Protein AF-A0A7V9V5A0-F1 (afdb_monomer)

Foldseek 3Di:
DVVVVVCPVVDDDADDDDDDPPDDDDPVVVVVVVVVVLVVVLVVLLVVLVVDPQDDLVSQLVSLLVVLLVVLCVPQVCCVPPRVDDPVVSVVSSVVSSVSSNVSSNVSSVVVVVVPVPD

Secondary structure (DSSP, 8-state):
-HHHHHHHHHS---------TT----HHHHHHHHHHHHHHHHHHHHHHHHTS---SHHHHHHHHHHHHHHHHHHHHHHHHHTS---HHHHHHHHHHHHHHHHHHHHHHHHHTTTT-TT-

Sequence (119 aa):
MERMMEELKTKPSGMLIYKPAGTTFNFGKCLAVEFLTDFAIALIAVLQLAQTRIATFAGRVGFVVLIGVLAAIAANVPHWNWYSFSGTYAVANIFMEIAAFFFAGLAIAAVYKLAATDR

pLDDT: mean 90.31, std 11.6, range [42.06, 98.44]

Radius of gyration: 20.03 Å; Cα contacts (8 Å, |Δi|>4): 68; chains: 1; bounding box: 58×22×55 Å

Structure (mmCIF, N/CA/C/O backbone):
data_AF-A0A7V9V5A0-F1
#
_entry.id   AF-A0A7V9V5A0-F1
#
loop_
_atom_site.group_PDB
_atom_site.id
_atom_site.type_symbol
_atom_site.label_atom_id
_atom_site.label_alt_id
_atom_site.label_comp_id
_atom_site.label_asym_id
_atom_site.label_entity_id
_atom_site.label_seq_id
_atom_site.pdbx_PDB_ins_code
_atom_site.Cartn_x
_atom_site.Cartn_y
_atom_site.Cartn_z
_atom_site.occupancy
_atom_site.B_iso_or_equiv
_atom_site.auth_seq_id
_atom_site.auth_comp_id
_atom_site.auth_asym_id
_atom_site.auth_atom_id
_atom_site.pdbx_PDB_model_num
ATOM 1 N N . MET A 1 1 ? 34.429 -2.872 -11.068 1.00 72.50 1 MET A N 1
ATOM 2 C CA . MET A 1 1 ? 33.395 -1.940 -10.567 1.00 72.50 1 MET A CA 1
ATOM 3 C C . MET A 1 1 ? 33.577 -0.540 -11.145 1.00 72.50 1 MET A C 1
ATOM 5 O O . MET A 1 1 ? 32.627 -0.046 -11.724 1.00 72.50 1 MET A O 1
ATOM 9 N N . GLU A 1 2 ? 34.768 0.067 -11.097 1.00 82.94 2 GLU A N 1
ATOM 10 C CA . GLU A 1 2 ? 35.004 1.433 -11.621 1.00 82.94 2 GLU A CA 1
ATOM 11 C C . GLU A 1 2 ? 34.633 1.615 -13.102 1.00 82.94 2 GLU A C 1
ATOM 13 O O . GLU A 1 2 ? 33.802 2.461 -13.414 1.00 82.94 2 GLU A O 1
ATOM 18 N N . ARG A 1 3 ? 35.124 0.746 -13.998 1.00 84.12 3 ARG A N 1
ATOM 19 C CA . ARG A 1 3 ? 34.783 0.780 -15.436 1.00 84.12 3 ARG A CA 1
ATOM 20 C C . ARG A 1 3 ? 33.275 0.676 -15.710 1.00 84.12 3 ARG A C 1
ATOM 22 O O . ARG A 1 3 ? 32.751 1.384 -16.555 1.00 84.12 3 ARG A O 1
ATOM 29 N N . MET A 1 4 ? 32.567 -0.178 -14.965 1.00 81.44 4 MET A N 1
ATOM 30 C CA . MET A 1 4 ? 31.105 -0.315 -15.058 1.00 81.44 4 MET A CA 1
ATOM 31 C C . MET A 1 4 ? 30.398 0.984 -14.643 1.00 81.44 4 MET A C 1
ATOM 33 O O . MET A 1 4 ? 29.446 1.402 -15.293 1.00 81.44 4 MET A O 1
ATOM 37 N N . MET A 1 5 ? 30.879 1.654 -13.592 1.00 83.31 5 MET A N 1
ATOM 38 C CA . MET A 1 5 ? 30.317 2.928 -13.131 1.00 83.31 5 MET A CA 1
ATOM 39 C C . MET A 1 5 ? 30.623 4.090 -14.089 1.00 83.31 5 MET A C 1
ATOM 41 O O . MET A 1 5 ? 29.810 5.002 -14.211 1.00 83.31 5 MET A O 1
ATOM 45 N N . GLU A 1 6 ? 31.761 4.073 -14.788 1.00 85.69 6 GLU A N 1
ATOM 46 C CA . GLU A 1 6 ? 32.060 5.031 -15.865 1.00 85.69 6 GLU A CA 1
ATOM 47 C C . GLU A 1 6 ? 31.158 4.833 -17.088 1.00 85.69 6 GLU A C 1
ATOM 49 O O . GLU A 1 6 ? 30.670 5.805 -17.673 1.00 85.69 6 GLU A O 1
ATOM 54 N N . GLU A 1 7 ? 30.872 3.583 -17.450 1.00 83.62 7 GLU A N 1
ATOM 55 C CA . GLU A 1 7 ? 29.948 3.280 -18.542 1.00 83.62 7 GLU A CA 1
ATOM 56 C C . GLU A 1 7 ? 28.511 3.705 -18.220 1.00 83.62 7 GLU A C 1
ATOM 58 O O . GLU A 1 7 ? 27.859 4.299 -19.074 1.00 83.62 7 GLU A O 1
ATOM 63 N N . LEU A 1 8 ? 28.034 3.504 -16.986 1.00 83.19 8 LEU A N 1
ATOM 64 C CA . LEU A 1 8 ? 26.696 3.944 -16.558 1.00 83.19 8 LEU A CA 1
ATOM 65 C C . LEU A 1 8 ? 26.507 5.471 -16.587 1.00 83.19 8 LEU A C 1
ATOM 67 O O . LEU A 1 8 ? 25.380 5.944 -16.701 1.00 83.19 8 LEU A O 1
ATOM 71 N N . LYS A 1 9 ? 27.589 6.253 -16.497 1.00 83.75 9 LYS A N 1
ATOM 72 C CA . LYS A 1 9 ? 27.535 7.725 -16.600 1.00 83.75 9 LYS A CA 1
ATOM 73 C C . LYS A 1 9 ? 27.393 8.222 -18.035 1.00 83.75 9 LYS A C 1
ATOM 75 O O . LYS A 1 9 ? 26.945 9.344 -18.249 1.00 83.75 9 LYS A O 1
ATOM 80 N N . THR A 1 10 ? 27.841 7.427 -19.002 1.00 88.06 10 THR A N 1
ATOM 81 C CA . THR A 1 10 ? 27.995 7.850 -20.402 1.00 88.06 10 THR A CA 1
ATOM 82 C C . THR A 1 10 ? 27.049 7.121 -21.348 1.00 88.06 10 THR A C 1
ATOM 84 O O . THR A 1 10 ? 26.793 7.609 -22.448 1.00 88.06 10 THR A O 1
ATOM 87 N N . LYS A 1 11 ? 26.499 5.977 -20.928 1.00 84.50 11 LYS A N 1
ATOM 88 C CA . LYS A 1 11 ? 25.580 5.152 -21.712 1.00 84.50 11 LYS A CA 1
ATOM 89 C C . LYS A 1 11 ? 24.201 5.103 -21.042 1.00 84.50 11 LYS A C 1
ATOM 91 O O . LYS A 1 11 ? 24.125 4.917 -19.827 1.00 84.50 11 LYS A O 1
ATOM 96 N N . PRO A 1 12 ? 23.101 5.229 -21.807 1.00 81.88 12 PRO A N 1
ATOM 97 C CA . PRO A 1 12 ? 21.763 5.061 -21.256 1.00 81.88 12 PRO A CA 1
ATOM 98 C C . PRO A 1 12 ? 21.574 3.624 -20.756 1.00 81.88 12 PRO A C 1
ATOM 100 O O . PRO A 1 12 ? 21.995 2.665 -21.401 1.00 81.88 12 PRO A O 1
ATOM 103 N N . SER A 1 13 ? 20.918 3.479 -19.609 1.00 77.62 13 SER A N 1
ATOM 104 C CA . SER A 1 13 ? 20.552 2.191 -19.019 1.00 77.62 13 SER A CA 1
ATOM 105 C C . SER A 1 13 ? 19.135 2.271 -18.447 1.00 77.62 13 SER A C 1
ATOM 107 O O . SER A 1 13 ? 18.677 3.345 -18.059 1.00 77.62 13 SER A O 1
ATOM 109 N N . GLY A 1 14 ? 18.412 1.150 -18.455 1.00 78.44 14 GLY A N 1
ATOM 110 C CA . GLY A 1 14 ? 17.038 1.077 -17.963 1.00 78.44 14 GLY A CA 1
ATOM 111 C C . GLY A 1 14 ? 16.416 -0.303 -18.167 1.00 78.44 14 GLY A C 1
ATOM 112 O O . GLY A 1 14 ? 16.980 -1.160 -18.849 1.00 78.44 14 GLY A O 1
ATOM 113 N N . MET A 1 15 ? 15.245 -0.519 -17.569 1.00 81.62 15 MET A N 1
ATOM 114 C CA . MET A 1 15 ? 14.476 -1.754 -17.715 1.00 81.62 15 MET A CA 1
ATOM 115 C C . MET A 1 15 ? 13.567 -1.676 -18.949 1.00 81.62 15 MET A C 1
ATOM 117 O O . MET A 1 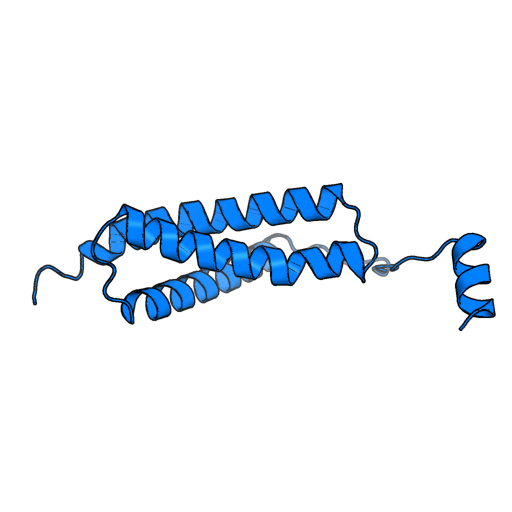15 ? 12.752 -0.762 -19.067 1.00 81.62 15 MET A O 1
ATOM 121 N N . LEU A 1 16 ? 13.677 -2.649 -19.858 1.00 85.88 16 LEU A N 1
ATOM 122 C CA . LEU A 1 16 ? 12.789 -2.767 -21.016 1.00 85.88 16 LEU A CA 1
ATOM 123 C C . LEU A 1 16 ? 11.665 -3.763 -20.719 1.00 85.88 16 LEU A C 1
ATOM 125 O O . LEU A 1 16 ? 11.904 -4.965 -20.617 1.00 85.88 16 LEU A O 1
ATOM 129 N N . ILE A 1 17 ? 10.427 -3.273 -20.650 1.00 85.94 17 ILE A N 1
ATOM 130 C CA . ILE A 1 17 ? 9.236 -4.129 -20.632 1.00 85.94 17 ILE A CA 1
ATOM 131 C C . ILE A 1 17 ? 8.784 -4.335 -22.077 1.00 85.94 17 ILE A C 1
ATOM 133 O O . ILE A 1 17 ? 8.117 -3.484 -22.665 1.00 85.94 17 ILE A O 1
ATOM 137 N N . TYR A 1 18 ? 9.158 -5.471 -22.661 1.00 90.62 18 TYR A N 1
ATOM 138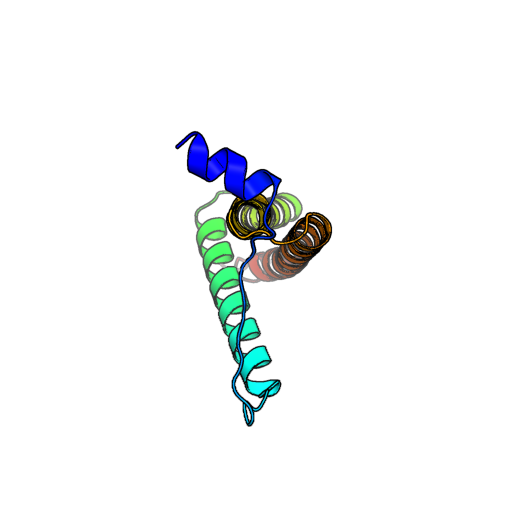 C CA . TYR A 1 18 ? 8.748 -5.844 -24.012 1.00 90.62 18 TYR A CA 1
ATOM 139 C C . TYR A 1 18 ? 7.458 -6.668 -23.987 1.00 90.62 18 TYR A C 1
ATOM 141 O O . TYR A 1 18 ? 7.365 -7.682 -23.295 1.00 90.62 18 TYR A O 1
ATOM 149 N N . LYS A 1 19 ? 6.470 -6.252 -24.783 1.00 89.44 19 LYS A N 1
ATOM 150 C CA . LYS A 1 19 ? 5.267 -7.035 -25.078 1.00 89.44 19 LYS A CA 1
ATOM 151 C C . LYS A 1 19 ? 5.243 -7.323 -26.581 1.00 89.44 19 LYS A C 1
ATOM 153 O O . LYS A 1 19 ? 5.243 -6.367 -27.356 1.00 89.44 19 LYS A O 1
ATOM 158 N N . PRO A 1 20 ? 5.241 -8.593 -27.014 1.00 92.38 20 PRO A N 1
ATOM 159 C CA . PRO A 1 20 ? 5.245 -8.924 -28.434 1.00 92.38 20 PRO A CA 1
ATOM 160 C C . PRO A 1 20 ? 3.956 -8.469 -29.134 1.00 92.38 20 PRO A C 1
ATOM 162 O O . PRO A 1 20 ? 2.896 -8.341 -28.512 1.00 92.38 20 PRO A O 1
ATOM 165 N N . ALA A 1 21 ? 4.040 -8.251 -30.448 1.00 90.75 21 ALA A N 1
ATOM 166 C CA . ALA A 1 21 ? 2.882 -7.926 -31.278 1.00 90.75 21 ALA A CA 1
ATOM 167 C C . ALA A 1 21 ? 1.786 -9.001 -31.147 1.00 90.75 21 ALA A C 1
ATOM 169 O O . ALA A 1 21 ? 2.076 -10.194 -31.099 1.00 90.75 21 ALA A O 1
ATOM 170 N N . GLY A 1 22 ? 0.525 -8.571 -31.058 1.00 90.31 22 GLY A N 1
ATOM 171 C CA . GLY A 1 22 ? -0.610 -9.464 -30.798 1.00 90.31 22 GLY A CA 1
ATOM 172 C C . GLY A 1 22 ? -0.900 -9.717 -29.314 1.00 90.31 22 GLY A C 1
ATOM 173 O O . GLY A 1 22 ? -1.878 -10.394 -29.004 1.00 90.31 22 GLY A O 1
ATOM 174 N N . THR A 1 23 ? -0.119 -9.147 -28.385 1.00 89.94 23 THR A N 1
ATOM 175 C CA . THR A 1 23 ? -0.464 -9.173 -26.954 1.00 89.94 23 THR A CA 1
ATOM 176 C C . THR A 1 23 ? -1.775 -8.422 -26.722 1.00 89.94 23 THR A C 1
ATOM 178 O O . THR A 1 23 ? -1.841 -7.206 -26.902 1.00 89.94 23 THR A O 1
ATOM 181 N N . THR A 1 24 ? -2.817 -9.130 -26.292 1.00 89.62 24 THR A N 1
ATOM 182 C CA . THR A 1 24 ? -4.110 -8.531 -25.950 1.00 89.62 24 THR A CA 1
ATOM 183 C C . THR A 1 24 ? -4.154 -8.138 -24.474 1.00 89.62 24 THR A C 1
ATOM 185 O O . THR A 1 24 ? -3.711 -8.874 -23.591 1.00 89.62 24 THR A O 1
ATOM 188 N N . PHE A 1 25 ? -4.688 -6.950 -24.188 1.00 91.56 25 PHE A N 1
ATOM 189 C CA . PHE A 1 25 ? -4.935 -6.497 -22.822 1.00 91.56 25 PHE A CA 1
ATOM 190 C C . PHE A 1 25 ? -6.348 -6.896 -22.395 1.00 91.56 25 PHE A C 1
ATOM 192 O O . PHE A 1 25 ? -7.333 -6.402 -22.939 1.00 91.56 25 PHE A O 1
ATOM 199 N N . ASN A 1 26 ? -6.448 -7.792 -21.412 1.00 94.56 26 ASN A N 1
ATOM 200 C CA . ASN A 1 26 ? -7.725 -8.183 -20.825 1.00 94.56 26 ASN A CA 1
ATOM 201 C C . ASN A 1 26 ? -7.964 -7.393 -19.534 1.00 94.56 26 ASN A C 1
ATOM 203 O O . ASN A 1 26 ? -7.563 -7.815 -18.449 1.00 94.56 26 ASN A O 1
ATOM 207 N N . PHE A 1 27 ? -8.631 -6.247 -19.675 1.00 94.19 27 PHE A N 1
ATOM 208 C CA . PHE A 1 27 ? -8.931 -5.350 -18.561 1.00 94.19 27 PHE A CA 1
ATOM 209 C C . PHE A 1 27 ? -9.721 -6.039 -17.442 1.00 94.19 27 PHE A C 1
ATOM 211 O O . PHE A 1 27 ? -9.359 -5.915 -16.277 1.00 94.19 27 PHE A O 1
ATOM 218 N N . GLY A 1 28 ? -10.751 -6.822 -17.789 1.00 97.50 28 GLY A N 1
ATOM 219 C CA . GLY A 1 28 ? -11.585 -7.517 -16.804 1.00 97.50 28 GLY A CA 1
ATOM 220 C C . GLY A 1 28 ? -10.791 -8.519 -15.966 1.00 97.50 28 GLY A C 1
ATOM 221 O O . GLY A 1 28 ? -10.959 -8.579 -14.750 1.00 97.50 28 GLY A O 1
ATOM 222 N N . LYS A 1 29 ? -9.864 -9.254 -16.593 1.00 96.38 29 LYS A N 1
ATOM 223 C CA . LYS A 1 29 ? -8.958 -10.162 -15.880 1.00 96.38 29 LYS A CA 1
ATOM 224 C C . LYS A 1 29 ? -8.022 -9.399 -14.943 1.00 96.38 29 LYS A C 1
ATOM 226 O O . LYS A 1 29 ? -7.874 -9.809 -13.798 1.00 96.38 29 LYS A O 1
ATOM 231 N N . CYS A 1 30 ? -7.395 -8.318 -15.412 1.00 96.25 30 CYS A N 1
ATOM 232 C CA . CYS A 1 30 ? -6.509 -7.503 -14.576 1.00 96.25 30 CYS A CA 1
ATOM 233 C C . CYS A 1 30 ? -7.255 -6.924 -13.369 1.00 96.25 30 CYS A C 1
ATOM 235 O O . CYS A 1 30 ?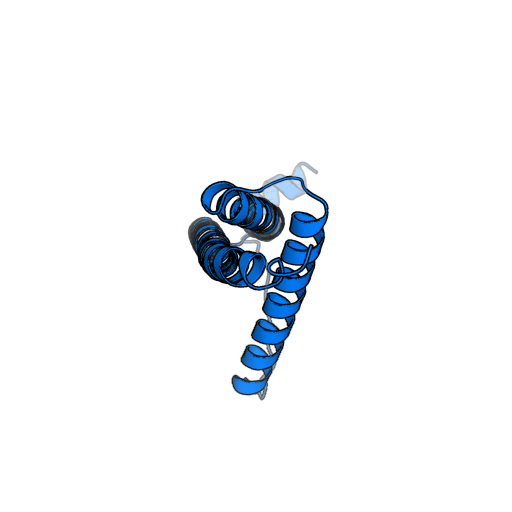 -6.771 -7.045 -12.252 1.00 96.25 30 CYS A O 1
ATOM 237 N N . LEU A 1 31 ? -8.460 -6.389 -13.580 1.00 96.94 31 LEU A N 1
ATOM 238 C CA . LEU A 1 31 ? -9.276 -5.826 -12.508 1.00 96.94 31 LEU A CA 1
ATOM 239 C C . LEU A 1 31 ? -9.694 -6.882 -11.475 1.00 96.94 31 LEU A C 1
ATOM 241 O O . LEU A 1 31 ? -9.648 -6.621 -10.278 1.00 96.94 31 LEU A O 1
ATOM 245 N N . ALA A 1 32 ? -10.073 -8.083 -11.923 1.00 97.88 32 ALA A N 1
ATOM 246 C CA . ALA A 1 32 ? -10.422 -9.176 -11.019 1.00 97.88 32 ALA A CA 1
ATOM 247 C C . ALA A 1 32 ? -9.220 -9.643 -10.182 1.00 97.88 32 ALA A C 1
ATOM 249 O O . ALA A 1 32 ? -9.373 -9.909 -8.993 1.00 97.88 32 ALA A O 1
ATOM 250 N N . VAL A 1 33 ? -8.031 -9.732 -10.788 1.00 97.88 33 VAL A N 1
ATOM 251 C CA . VAL A 1 33 ? -6.798 -10.090 -10.070 1.00 97.88 33 VAL A CA 1
ATOM 252 C C . VAL A 1 33 ? -6.453 -9.032 -9.026 1.00 97.88 33 VAL A C 1
ATOM 254 O O . VAL A 1 33 ? -6.166 -9.401 -7.888 1.00 97.88 33 VAL A O 1
ATOM 257 N N . GLU A 1 34 ? -6.532 -7.751 -9.387 1.00 94.56 34 GLU A N 1
ATOM 258 C CA . GLU A 1 34 ? -6.257 -6.647 -8.463 1.00 94.56 34 GLU A CA 1
ATOM 259 C C . GLU A 1 34 ? -7.218 -6.686 -7.274 1.00 94.56 34 GLU A C 1
ATOM 261 O O . GLU A 1 34 ? -6.793 -6.786 -6.127 1.00 94.56 34 GLU A O 1
ATOM 266 N N . PHE A 1 35 ? -8.524 -6.765 -7.550 1.00 95.50 35 PHE A N 1
ATOM 267 C CA . PHE A 1 35 ? -9.546 -6.828 -6.510 1.00 95.50 35 PHE A CA 1
ATOM 268 C C . PHE A 1 35 ? -9.342 -8.005 -5.551 1.00 95.50 35 PHE A C 1
ATOM 270 O O . PHE A 1 35 ? -9.419 -7.831 -4.337 1.00 95.50 35 PHE A O 1
ATOM 277 N N . LEU A 1 36 ? -9.090 -9.211 -6.071 1.00 98.12 36 LEU A N 1
ATOM 278 C CA . LEU A 1 36 ? -8.894 -10.394 -5.228 1.00 98.12 36 LEU A CA 1
ATOM 279 C C . LEU A 1 36 ? -7.622 -10.289 -4.381 1.00 98.12 36 LEU A C 1
ATOM 281 O O . LEU A 1 36 ? -7.614 -10.750 -3.238 1.00 98.12 36 LEU A O 1
ATOM 285 N N . THR A 1 37 ? -6.570 -9.681 -4.928 1.00 96.19 37 THR A N 1
ATOM 286 C CA . THR A 1 37 ? -5.303 -9.474 -4.220 1.00 96.19 37 THR A CA 1
ATOM 287 C C . THR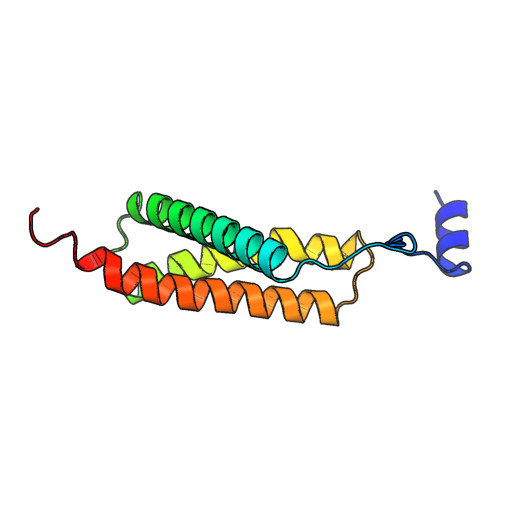 A 1 37 ? -5.481 -8.452 -3.100 1.00 96.19 37 THR A C 1
ATOM 289 O O . THR A 1 37 ? -5.179 -8.761 -1.947 1.00 96.19 37 THR A O 1
ATOM 292 N N . ASP A 1 38 ? -6.074 -7.297 -3.398 1.00 94.25 38 ASP A N 1
ATOM 293 C CA . ASP A 1 38 ? -6.361 -6.249 -2.413 1.00 94.25 38 ASP A CA 1
ATOM 294 C C . ASP A 1 38 ? -7.310 -6.739 -1.322 1.00 94.25 38 ASP A C 1
ATOM 296 O O . ASP A 1 38 ? -7.111 -6.474 -0.134 1.00 94.25 38 ASP A O 1
ATOM 300 N N . PHE A 1 39 ? -8.324 -7.517 -1.704 1.00 95.19 39 PHE A N 1
ATOM 301 C CA . PHE A 1 39 ? -9.248 -8.119 -0.755 1.00 95.19 39 PHE A CA 1
ATOM 302 C C . PHE A 1 39 ? -8.537 -9.106 0.179 1.00 95.19 39 PHE A C 1
ATOM 304 O O . PHE A 1 39 ? -8.746 -9.064 1.393 1.00 95.19 39 PHE A O 1
ATOM 311 N N . ALA A 1 40 ? -7.655 -9.960 -0.350 1.00 97.31 40 ALA A N 1
ATOM 312 C CA . ALA A 1 40 ? -6.861 -10.878 0.464 1.00 97.31 40 ALA A CA 1
ATOM 313 C C . ALA A 1 40 ? -5.925 -10.128 1.429 1.00 97.31 40 ALA A C 1
ATOM 315 O O . ALA A 1 40 ? -5.831 -10.492 2.604 1.00 97.31 40 ALA A O 1
ATOM 316 N N . ILE A 1 41 ? -5.283 -9.052 0.969 1.00 95.50 41 ILE A N 1
ATOM 317 C CA . ILE A 1 41 ? -4.434 -8.193 1.805 1.00 95.50 41 ILE A CA 1
ATOM 318 C C . ILE A 1 41 ? -5.258 -7.532 2.918 1.00 95.50 41 ILE A C 1
ATOM 320 O O . ILE A 1 41 ? -4.849 -7.548 4.082 1.00 95.50 41 ILE A O 1
ATOM 324 N N . ALA A 1 42 ? -6.446 -7.013 2.600 1.00 94.69 42 ALA A N 1
ATOM 325 C CA . ALA A 1 42 ? -7.346 -6.427 3.589 1.00 94.69 42 ALA A CA 1
ATOM 326 C C . ALA A 1 42 ? -7.786 -7.457 4.645 1.00 94.69 42 ALA A C 1
ATOM 328 O O . ALA A 1 42 ? -7.799 -7.140 5.835 1.00 94.69 42 ALA A O 1
ATOM 329 N N . LEU A 1 43 ? -8.078 -8.703 4.250 1.00 95.50 43 LEU A N 1
ATOM 330 C CA . LEU A 1 43 ? -8.378 -9.785 5.196 1.00 95.50 43 LEU A CA 1
ATOM 331 C C . LEU A 1 43 ? -7.201 -10.060 6.139 1.00 95.50 43 LEU A C 1
ATOM 333 O O . LEU A 1 43 ? -7.404 -10.188 7.347 1.00 95.50 43 LEU A O 1
ATOM 337 N N . ILE A 1 44 ? -5.971 -10.098 5.621 1.00 96.94 44 ILE A N 1
ATOM 338 C CA . ILE A 1 44 ? -4.770 -10.259 6.452 1.00 96.94 44 ILE A CA 1
ATOM 33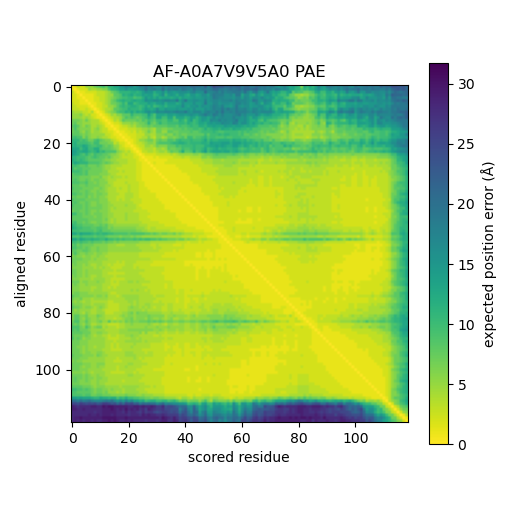9 C C . ILE A 1 44 ? -4.638 -9.089 7.436 1.00 96.94 44 ILE A C 1
ATOM 341 O O . ILE A 1 44 ? -4.400 -9.319 8.624 1.00 96.94 44 ILE A O 1
ATOM 345 N N . ALA A 1 45 ? -4.869 -7.852 6.990 1.00 95.25 45 ALA A N 1
ATOM 346 C CA . ALA A 1 45 ? -4.843 -6.677 7.860 1.00 95.25 45 ALA A CA 1
ATOM 347 C C . ALA A 1 45 ? -5.899 -6.757 8.980 1.00 95.25 45 ALA A C 1
ATOM 349 O O . ALA A 1 45 ? -5.608 -6.415 10.128 1.00 95.25 45 ALA A O 1
ATOM 350 N N . VAL A 1 46 ? -7.103 -7.270 8.688 1.00 94.94 46 VAL A N 1
ATOM 351 C CA . VAL A 1 46 ? -8.140 -7.538 9.703 1.00 94.94 46 VAL A CA 1
ATOM 352 C C . VAL A 1 46 ? -7.672 -8.587 10.709 1.00 94.94 46 VAL A C 1
ATOM 354 O O . VAL A 1 46 ? -7.827 -8.383 11.912 1.00 94.94 46 VAL A O 1
ATOM 357 N N . LEU A 1 47 ? -7.084 -9.694 10.246 1.00 94.94 47 LEU A N 1
ATOM 358 C CA . LEU A 1 47 ? -6.571 -10.751 11.124 1.00 94.94 47 LEU A CA 1
ATOM 359 C C . LEU A 1 47 ? -5.443 -10.247 12.032 1.00 94.94 47 LEU A C 1
ATOM 361 O O . LEU A 1 47 ? -5.360 -10.647 13.193 1.00 94.94 47 LEU A O 1
ATOM 365 N N . GLN A 1 48 ? -4.587 -9.359 11.529 1.00 95.19 48 GLN A N 1
ATOM 366 C CA . GLN A 1 48 ? -3.553 -8.703 12.330 1.00 95.19 48 GLN A CA 1
ATOM 367 C C . GLN A 1 48 ? -4.167 -7.743 13.347 1.00 95.19 48 GLN A C 1
ATOM 369 O O . GLN A 1 48 ? -3.821 -7.801 14.526 1.00 95.19 48 GLN A O 1
ATOM 374 N N . LEU A 1 49 ? -5.126 -6.913 12.928 1.00 95.00 49 LEU A N 1
ATOM 375 C CA . LEU A 1 49 ? -5.837 -6.005 13.824 1.00 95.00 49 LEU A CA 1
ATOM 376 C C . LEU A 1 49 ? -6.555 -6.775 14.941 1.00 95.00 49 LEU A C 1
ATOM 378 O O . LEU A 1 49 ? -6.545 -6.331 16.090 1.00 95.00 49 LEU A O 1
ATOM 382 N N . ALA A 1 50 ? -7.113 -7.947 14.629 1.00 92.81 50 ALA A N 1
ATOM 383 C CA . ALA A 1 50 ? -7.801 -8.804 15.589 1.00 92.81 50 ALA A CA 1
ATOM 384 C C . ALA A 1 50 ? -6.900 -9.379 16.685 1.00 92.81 50 ALA A C 1
ATOM 386 O O . ALA A 1 50 ? -7.379 -9.714 17.767 1.00 92.81 50 ALA A O 1
ATOM 387 N N . GLN A 1 51 ? -5.595 -9.442 16.433 1.00 94.62 51 GLN A N 1
ATOM 388 C CA . GLN A 1 51 ? -4.593 -9.844 17.420 1.00 94.62 51 GLN A CA 1
ATOM 389 C C . GLN A 1 51 ? -4.142 -8.675 18.313 1.00 94.62 51 GLN A C 1
ATOM 391 O O . GLN A 1 51 ? -3.342 -8.864 19.228 1.00 94.62 51 GLN A O 1
ATOM 396 N N . THR A 1 52 ? -4.659 -7.464 18.087 1.00 92.88 52 THR A N 1
ATOM 397 C CA . THR A 1 52 ? -4.357 -6.274 18.893 1.00 92.88 52 THR A CA 1
ATOM 398 C C . THR A 1 52 ? -5.479 -5.953 19.887 1.00 92.88 52 THR A C 1
ATOM 400 O O . THR A 1 52 ? -6.620 -6.384 19.744 1.00 92.88 52 THR A O 1
ATOM 403 N N . ARG A 1 53 ? -5.181 -5.116 20.890 1.00 92.88 53 ARG A N 1
ATOM 404 C CA . ARG A 1 53 ? -6.178 -4.577 21.842 1.00 92.88 53 ARG A CA 1
ATOM 405 C C . ARG A 1 53 ? -6.742 -3.214 21.413 1.00 92.88 53 ARG A C 1
ATOM 407 O O . ARG A 1 53 ? -7.206 -2.438 22.246 1.00 92.88 53 ARG A O 1
ATOM 414 N N . ILE A 1 54 ? -6.676 -2.885 20.123 1.00 93.12 54 ILE A N 1
ATOM 415 C CA . ILE A 1 54 ? -7.062 -1.567 19.611 1.00 93.12 54 ILE A CA 1
ATOM 416 C C . ILE A 1 54 ? -8.596 -1.443 19.561 1.00 93.12 54 ILE A C 1
ATOM 418 O O . ILE A 1 54 ? -9.284 -1.975 18.684 1.00 93.12 54 ILE A O 1
ATOM 422 N N . ALA A 1 55 ? -9.149 -0.712 20.529 1.00 88.44 55 ALA A N 1
ATOM 423 C CA . ALA A 1 55 ? -10.596 -0.589 20.719 1.00 88.44 55 ALA A CA 1
ATOM 424 C C . ALA A 1 55 ? -11.225 0.634 20.026 1.00 88.44 55 ALA A C 1
ATOM 426 O O . ALA A 1 55 ? -12.421 0.629 19.715 1.00 88.44 55 ALA A O 1
ATOM 427 N N . THR A 1 56 ? -10.446 1.692 19.793 1.00 93.31 56 THR A N 1
ATOM 428 C CA . THR A 1 56 ? -10.953 2.946 19.225 1.00 93.31 56 THR A CA 1
ATOM 429 C C . THR A 1 56 ? -11.059 2.859 17.706 1.00 93.31 56 THR A C 1
ATOM 431 O O . THR A 1 56 ? -10.232 2.232 17.049 1.00 93.31 56 THR A O 1
ATOM 434 N N . PHE A 1 57 ? -12.069 3.517 17.129 1.00 93.56 57 PHE A N 1
ATOM 435 C CA . PHE A 1 57 ? -12.246 3.572 15.674 1.00 93.56 57 PHE A CA 1
ATOM 436 C C . PHE A 1 57 ? -11.001 4.155 14.989 1.00 93.56 57 PHE A C 1
ATOM 438 O O . PHE A 1 57 ? -10.418 3.513 14.122 1.00 93.56 57 PHE A O 1
ATOM 445 N N . ALA A 1 58 ? -10.531 5.315 15.462 1.00 95.75 58 ALA A N 1
ATOM 446 C CA . ALA A 1 58 ? -9.330 5.963 14.940 1.00 95.75 58 ALA A CA 1
ATOM 447 C C . ALA A 1 58 ? -8.073 5.089 15.082 1.00 95.75 58 ALA A C 1
ATOM 449 O O . ALA A 1 58 ? -7.254 5.055 14.170 1.00 95.75 58 ALA A O 1
ATOM 450 N N . GLY A 1 59 ? -7.937 4.339 16.182 1.00 96.38 59 GLY A N 1
ATOM 451 C CA . GLY A 1 59 ? -6.819 3.415 16.363 1.00 96.38 59 GLY A CA 1
ATOM 452 C C . GLY A 1 59 ? -6.827 2.284 15.334 1.00 96.38 59 GLY A C 1
ATOM 453 O O . GLY A 1 59 ? -5.775 1.931 14.811 1.00 96.38 59 GLY A O 1
ATOM 454 N N . ARG A 1 60 ? -8.005 1.737 15.006 1.00 96.00 60 ARG A N 1
ATOM 455 C CA . ARG A 1 60 ? -8.152 0.677 13.993 1.00 96.00 60 ARG A CA 1
ATOM 456 C C . ARG A 1 60 ? -7.813 1.187 12.598 1.00 96.00 60 ARG A C 1
ATOM 458 O O . ARG A 1 60 ? -7.059 0.534 11.886 1.00 96.00 60 ARG A O 1
ATOM 465 N N . VAL A 1 61 ? -8.315 2.371 12.241 1.00 97.81 61 VAL A N 1
ATOM 466 C CA . VAL A 1 61 ? -7.973 3.032 10.971 1.00 97.81 61 VAL A CA 1
ATOM 467 C C . VAL A 1 61 ? -6.469 3.292 10.905 1.00 97.81 61 VAL A C 1
ATOM 469 O O . VAL A 1 61 ? -5.828 2.898 9.937 1.00 97.81 61 VAL A O 1
ATOM 472 N N . GLY A 1 62 ? -5.889 3.884 11.953 1.00 97.81 62 GLY A N 1
ATOM 473 C CA . GLY A 1 62 ? -4.456 4.177 12.020 1.00 97.81 62 GLY A CA 1
ATOM 474 C C . GLY A 1 62 ? -3.584 2.927 11.900 1.00 97.81 62 GLY A C 1
ATOM 475 O O . GLY A 1 62 ? -2.584 2.949 11.189 1.00 97.81 62 GLY A O 1
ATOM 476 N N . PHE A 1 63 ? -3.987 1.818 12.524 1.00 97.94 63 PHE A N 1
ATOM 477 C CA . PHE A 1 63 ? -3.293 0.537 12.394 1.00 97.94 63 PHE A CA 1
ATOM 478 C C . PHE A 1 63 ? -3.271 0.035 10.943 1.00 97.94 63 PHE A C 1
ATOM 480 O O . PHE A 1 63 ? -2.208 -0.306 10.430 1.00 97.94 63 PHE A O 1
ATOM 487 N N . VAL A 1 64 ? -4.420 0.045 10.258 1.00 98.06 64 VAL A N 1
ATOM 488 C CA . VAL A 1 64 ? -4.511 -0.390 8.853 1.00 98.06 64 VAL A CA 1
ATOM 489 C C . VAL A 1 64 ? -3.738 0.553 7.923 1.00 98.06 64 VAL A C 1
ATOM 491 O O . VAL A 1 64 ? -3.050 0.088 7.018 1.00 98.06 64 VAL A O 1
ATOM 494 N N . VAL A 1 65 ? -3.765 1.865 8.176 1.00 98.38 65 VAL A N 1
ATOM 495 C CA . VAL A 1 65 ? -2.958 2.842 7.425 1.00 98.38 65 VAL A CA 1
ATOM 496 C C . VAL A 1 65 ? -1.462 2.566 7.577 1.00 98.38 65 VAL A C 1
ATOM 498 O O . VAL A 1 65 ? -0.740 2.623 6.588 1.00 98.38 65 VAL A O 1
ATOM 501 N N . LEU A 1 66 ? -0.980 2.233 8.779 1.00 98.44 66 LEU A N 1
ATOM 502 C CA . LEU A 1 66 ? 0.434 1.901 8.992 1.00 98.44 66 LEU A CA 1
ATOM 503 C C . LEU A 1 66 ? 0.857 0.627 8.252 1.00 98.44 66 LEU A C 1
ATOM 505 O O . LEU A 1 66 ? 1.975 0.580 7.740 1.00 98.44 66 LEU A O 1
ATOM 509 N N . ILE A 1 67 ? -0.028 -0.371 8.140 1.00 97.75 67 ILE A N 1
ATOM 510 C CA . ILE A 1 67 ? 0.203 -1.532 7.263 1.00 97.75 67 ILE A CA 1
ATOM 511 C C . ILE A 1 67 ? 0.366 -1.064 5.813 1.00 97.75 67 ILE A C 1
ATOM 513 O O . ILE A 1 67 ? 1.321 -1.467 5.152 1.00 97.75 67 ILE A O 1
ATOM 517 N N . GLY A 1 68 ? -0.503 -0.166 5.346 1.00 97.38 68 GLY A N 1
ATOM 518 C CA . GLY A 1 68 ? -0.398 0.421 4.010 1.00 97.38 68 GLY A CA 1
ATOM 519 C C . GLY A 1 68 ? 0.885 1.212 3.780 1.00 97.38 68 GLY A C 1
ATOM 520 O O . GLY A 1 68 ? 1.498 1.088 2.729 1.00 97.38 68 GLY A O 1
ATOM 521 N N . VAL A 1 69 ? 1.351 1.977 4.769 1.00 98.19 69 VAL A N 1
ATOM 522 C CA . VAL A 1 69 ? 2.642 2.685 4.696 1.00 98.19 69 VAL A CA 1
ATOM 523 C C . VAL A 1 69 ? 3.801 1.694 4.571 1.00 98.19 69 VAL A C 1
ATOM 525 O O . VAL A 1 69 ? 4.695 1.899 3.749 1.00 98.19 69 VAL A O 1
ATOM 528 N N . LEU A 1 70 ? 3.792 0.617 5.363 1.00 97.94 70 LEU A N 1
ATOM 529 C CA . LEU A 1 70 ? 4.810 -0.432 5.285 1.00 97.94 70 LEU A CA 1
ATOM 530 C C . LEU A 1 70 ? 4.823 -1.095 3.901 1.00 97.94 70 LEU A C 1
ATOM 532 O O . LEU A 1 70 ? 5.896 -1.227 3.310 1.00 97.94 70 LEU A O 1
ATOM 536 N N . ALA A 1 71 ? 3.650 -1.461 3.378 1.00 95.88 71 ALA A N 1
ATOM 537 C CA . ALA A 1 71 ? 3.498 -2.053 2.050 1.00 95.88 71 ALA A CA 1
ATOM 538 C C . ALA A 1 71 ? 3.976 -1.094 0.944 1.00 95.88 71 ALA A C 1
ATOM 540 O O . ALA A 1 71 ? 4.850 -1.454 0.150 1.00 95.88 71 ALA A O 1
ATOM 541 N N . ALA A 1 72 ? 3.543 0.168 1.001 1.00 96.75 72 ALA A N 1
ATOM 542 C CA . ALA A 1 72 ? 3.891 1.200 0.034 1.00 96.75 72 ALA A CA 1
ATOM 543 C C . ALA A 1 72 ? 5.394 1.459 -0.049 1.00 96.75 72 ALA A C 1
ATOM 545 O O . ALA A 1 72 ? 5.949 1.573 -1.146 1.00 96.75 72 ALA A O 1
ATOM 546 N N . ILE A 1 73 ? 6.072 1.528 1.097 1.00 97.12 73 ILE A N 1
ATOM 547 C CA . ILE A 1 73 ? 7.528 1.690 1.146 1.00 97.12 73 ILE A CA 1
ATOM 548 C C . ILE A 1 73 ? 8.214 0.446 0.579 1.00 97.12 73 ILE A C 1
ATOM 550 O O . ILE A 1 73 ? 9.099 0.574 -0.272 1.00 97.12 73 ILE A O 1
ATOM 554 N N . ALA A 1 74 ? 7.801 -0.743 1.027 1.00 96.38 74 ALA A N 1
ATOM 555 C CA . ALA A 1 74 ? 8.406 -2.006 0.619 1.00 96.38 74 ALA A CA 1
ATOM 556 C C . ALA A 1 74 ? 8.284 -2.256 -0.892 1.00 96.38 74 ALA A C 1
ATOM 558 O O . ALA A 1 74 ? 9.227 -2.767 -1.495 1.00 96.38 74 ALA A O 1
ATOM 559 N N . ALA A 1 75 ? 7.169 -1.864 -1.510 1.00 93.69 75 ALA A N 1
ATOM 560 C CA . ALA A 1 75 ? 6.949 -2.020 -2.943 1.00 93.69 75 ALA A CA 1
ATOM 561 C C . ALA A 1 75 ? 7.648 -0.927 -3.768 1.00 93.69 75 ALA A C 1
ATOM 563 O O . ALA A 1 75 ? 8.336 -1.220 -4.746 1.00 93.69 75 ALA A O 1
ATOM 564 N N . ASN A 1 76 ? 7.505 0.346 -3.390 1.00 96.19 76 ASN A N 1
ATOM 565 C CA . ASN A 1 76 ? 7.805 1.449 -4.307 1.00 96.19 76 ASN A CA 1
ATOM 566 C C . ASN A 1 76 ? 9.201 2.059 -4.141 1.00 96.19 76 ASN A C 1
ATOM 568 O O . ASN A 1 76 ? 9.751 2.583 -5.115 1.00 96.19 76 ASN A O 1
ATOM 572 N N . VAL A 1 77 ? 9.818 1.970 -2.958 1.00 95.56 77 VAL A N 1
ATOM 573 C CA . VAL A 1 77 ? 11.202 2.444 -2.780 1.00 95.56 77 VAL A CA 1
ATOM 574 C C . VAL A 1 77 ? 12.184 1.619 -3.620 1.00 95.56 77 VAL A C 1
ATOM 576 O O . VAL A 1 77 ? 13.019 2.226 -4.298 1.00 95.56 77 VAL A O 1
ATOM 579 N N . PRO A 1 78 ? 12.085 0.275 -3.684 1.00 94.19 78 PRO A N 1
ATOM 580 C CA . PRO A 1 78 ? 12.899 -0.505 -4.610 1.00 94.19 78 PRO A CA 1
ATOM 581 C C . PRO A 1 78 ? 12.624 -0.168 -6.080 1.00 94.19 78 PRO A C 1
ATOM 583 O O . PRO A 1 78 ? 13.574 -0.076 -6.854 1.00 94.19 78 PRO A O 1
ATOM 586 N N . HIS A 1 79 ? 11.365 0.078 -6.474 1.00 91.88 79 HIS A N 1
ATOM 587 C CA . HIS A 1 79 ? 11.034 0.502 -7.845 1.00 91.88 79 HIS A CA 1
ATOM 588 C C . HIS A 1 79 ? 11.793 1.764 -8.256 1.00 91.88 79 HIS A C 1
ATOM 590 O O . HIS A 1 79 ? 12.401 1.799 -9.328 1.00 91.88 79 HIS A O 1
ATOM 596 N N . TRP A 1 80 ? 11.819 2.766 -7.381 1.00 92.56 80 TRP A N 1
ATOM 597 C CA . TRP A 1 80 ? 12.553 4.006 -7.615 1.00 92.56 80 TRP A CA 1
ATOM 598 C C . TRP A 1 80 ? 14.075 3.823 -7.573 1.00 92.56 80 TRP A C 1
ATOM 600 O O . TRP A 1 80 ? 14.776 4.250 -8.488 1.00 92.56 80 TRP A O 1
ATOM 610 N N . ASN A 1 81 ? 14.593 3.182 -6.524 1.00 91.56 81 ASN A N 1
ATOM 611 C CA . ASN A 1 81 ? 16.029 3.160 -6.252 1.00 91.56 81 ASN A CA 1
ATOM 612 C C . ASN A 1 81 ? 16.792 2.096 -7.057 1.00 91.56 81 ASN A C 1
ATOM 614 O O . ASN A 1 81 ? 17.943 2.314 -7.423 1.00 91.56 81 ASN A O 1
ATOM 618 N N . TRP A 1 82 ? 16.171 0.942 -7.318 1.00 88.75 82 TRP A N 1
ATOM 619 C CA . TRP A 1 82 ? 16.825 -0.215 -7.945 1.00 88.75 82 TRP A CA 1
ATOM 620 C C . TRP A 1 82 ? 16.330 -0.495 -9.361 1.00 88.75 82 TRP A C 1
ATOM 622 O O . TRP A 1 82 ? 17.122 -0.898 -10.209 1.00 88.75 82 TRP A O 1
ATOM 632 N N . TYR A 1 83 ? 15.040 -0.287 -9.632 1.00 87.25 83 TYR A N 1
ATOM 633 C CA . TYR A 1 83 ? 14.431 -0.671 -10.911 1.00 87.25 83 TYR A CA 1
ATOM 634 C C . TYR A 1 83 ? 14.244 0.498 -11.889 1.00 87.25 83 TYR A C 1
ATOM 636 O O . TYR A 1 83 ? 13.607 0.337 -12.928 1.00 87.25 83 TYR A O 1
ATOM 644 N N . SER A 1 84 ? 14.832 1.658 -11.576 1.00 87.00 84 SER A N 1
ATOM 645 C CA . SER A 1 84 ? 14.878 2.848 -12.439 1.00 87.00 84 SER A CA 1
ATOM 646 C C . SER A 1 84 ? 13.512 3.461 -12.776 1.00 87.00 84 SER A C 1
ATOM 648 O O . SER A 1 84 ? 13.393 4.201 -13.754 1.00 87.00 84 SER A O 1
ATOM 650 N N . PHE A 1 85 ? 12.47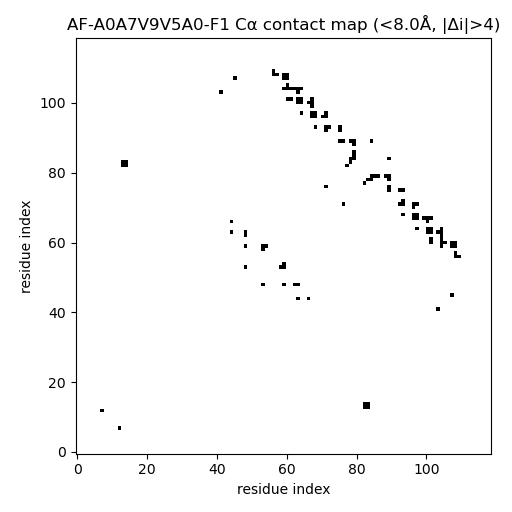4 3.192 -11.979 1.00 90.06 85 PHE A N 1
ATOM 651 C CA . PHE A 1 85 ? 11.201 3.897 -12.116 1.00 90.06 85 PHE A CA 1
ATOM 652 C C . PHE A 1 85 ? 11.386 5.367 -11.718 1.00 90.06 85 PHE A C 1
ATOM 654 O O . PHE A 1 85 ? 12.222 5.708 -10.879 1.00 90.06 85 PHE A O 1
ATOM 661 N N . SER A 1 86 ? 10.596 6.263 -12.313 1.00 91.19 86 SER A N 1
ATOM 662 C CA . SER A 1 86 ? 10.706 7.692 -12.014 1.00 91.19 86 SER A CA 1
ATOM 663 C C . SER A 1 86 ? 10.308 7.997 -10.565 1.00 91.19 86 SER A C 1
ATOM 665 O O . SER A 1 86 ? 9.433 7.350 -9.987 1.00 91.19 86 SER A O 1
ATOM 667 N N . GLY A 1 87 ? 10.909 9.038 -9.978 1.00 92.62 87 GLY A N 1
ATOM 668 C CA . GLY A 1 87 ? 10.523 9.498 -8.638 1.00 92.62 87 GLY A CA 1
ATOM 669 C C . GLY A 1 87 ? 9.042 9.886 -8.562 1.00 92.62 87 GLY A C 1
ATOM 670 O O . GLY A 1 87 ? 8.365 9.564 -7.590 1.00 92.62 87 GLY A O 1
ATOM 671 N N . THR A 1 88 ? 8.501 10.493 -9.625 1.00 95.00 88 THR A N 1
ATOM 672 C CA . THR A 1 88 ? 7.073 10.830 -9.726 1.00 95.00 88 THR A CA 1
ATOM 673 C C . THR A 1 88 ? 6.186 9.587 -9.704 1.00 95.00 88 THR A C 1
ATOM 675 O O . THR A 1 88 ? 5.167 9.593 -9.018 1.00 95.00 88 THR A O 1
ATOM 678 N N . TYR A 1 89 ? 6.578 8.511 -10.400 1.00 92.94 89 TYR A N 1
ATOM 679 C CA . TYR A 1 89 ? 5.862 7.235 -10.345 1.00 92.94 89 TYR A CA 1
ATOM 680 C C . TYR A 1 89 ? 5.832 6.687 -8.917 1.00 92.94 89 TYR A C 1
ATOM 682 O O . TYR A 1 89 ? 4.767 6.320 -8.427 1.00 92.94 89 TYR A O 1
ATOM 690 N N . ALA A 1 90 ? 6.975 6.662 -8.231 1.00 95.38 90 ALA A N 1
ATOM 691 C CA . ALA A 1 90 ? 7.044 6.117 -6.880 1.00 95.38 90 ALA A CA 1
ATOM 692 C C . ALA A 1 90 ? 6.199 6.923 -5.886 1.00 95.38 90 ALA A C 1
ATOM 694 O O . ALA A 1 90 ? 5.422 6.336 -5.140 1.00 95.38 90 ALA A O 1
ATOM 695 N N . VAL A 1 91 ? 6.275 8.257 -5.923 1.00 96.44 91 VAL A N 1
ATOM 696 C CA . VAL A 1 91 ? 5.456 9.123 -5.056 1.00 96.44 91 VAL 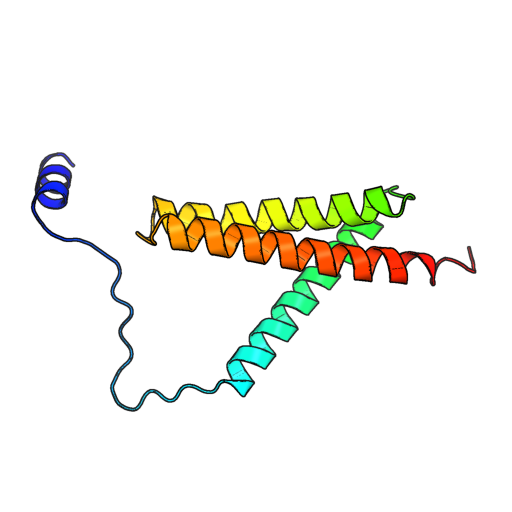A CA 1
ATOM 697 C C . VAL A 1 91 ? 3.962 8.922 -5.316 1.00 96.44 91 VAL A C 1
ATOM 699 O O . VAL A 1 91 ? 3.191 8.798 -4.365 1.00 96.44 91 VAL A O 1
ATOM 702 N N . ALA A 1 92 ? 3.549 8.853 -6.585 1.00 97.44 92 ALA A N 1
ATOM 703 C CA . ALA A 1 92 ? 2.147 8.651 -6.940 1.00 97.44 92 ALA A CA 1
ATOM 704 C C . ALA A 1 92 ? 1.613 7.297 -6.444 1.00 97.44 92 ALA A C 1
ATOM 706 O O . ALA A 1 92 ? 0.527 7.250 -5.868 1.00 97.44 92 ALA A O 1
ATOM 707 N N . ASN A 1 93 ? 2.379 6.215 -6.618 1.00 96.75 93 ASN A N 1
ATOM 708 C CA . ASN A 1 93 ? 1.969 4.887 -6.157 1.00 96.75 93 ASN A CA 1
ATOM 709 C C . ASN A 1 93 ? 1.961 4.784 -4.630 1.00 96.75 93 ASN A C 1
ATOM 711 O O . ASN A 1 93 ? 0.994 4.276 -4.078 1.00 96.75 93 ASN A O 1
ATOM 715 N N . ILE A 1 94 ? 2.958 5.351 -3.939 1.00 97.69 94 ILE A N 1
ATOM 716 C CA . ILE A 1 94 ? 2.969 5.399 -2.467 1.00 97.69 94 ILE A CA 1
ATOM 717 C C . ILE A 1 94 ? 1.721 6.109 -1.940 1.00 97.69 94 ILE A C 1
ATOM 719 O O . ILE A 1 94 ? 1.062 5.617 -1.025 1.00 97.69 94 ILE A O 1
ATOM 723 N N . PHE A 1 95 ? 1.381 7.261 -2.523 1.00 97.81 95 PHE A N 1
ATOM 724 C CA . PHE A 1 95 ? 0.187 8.001 -2.134 1.00 97.81 95 PHE A CA 1
ATOM 725 C C . PHE A 1 95 ? -1.092 7.197 -2.395 1.00 97.81 95 PHE A C 1
ATOM 727 O O . PHE A 1 95 ? -1.954 7.120 -1.521 1.00 97.81 95 PHE A O 1
ATOM 734 N N . MET A 1 96 ? -1.207 6.591 -3.579 1.00 97.06 96 MET A N 1
ATOM 735 C CA . MET A 1 96 ? -2.370 5.792 -3.966 1.00 97.06 96 MET A CA 1
ATOM 736 C C . MET A 1 96 ? -2.565 4.586 -3.044 1.00 97.06 96 MET A C 1
ATOM 738 O O . MET A 1 96 ? -3.682 4.335 -2.598 1.00 97.06 96 MET A O 1
ATOM 742 N N . GLU A 1 97 ? -1.484 3.890 -2.704 1.00 96.69 97 GLU A N 1
ATOM 743 C CA . GLU A 1 97 ? -1.507 2.722 -1.828 1.00 96.69 97 GLU A CA 1
ATOM 744 C C . GLU A 1 97 ? -1.889 3.115 -0.394 1.00 96.69 97 GLU A C 1
ATOM 746 O O . GLU A 1 97 ? -2.817 2.547 0.180 1.00 96.69 97 GLU A O 1
ATOM 751 N N . ILE A 1 98 ? -1.293 4.176 0.162 1.00 97.94 98 ILE A N 1
ATOM 752 C CA . ILE A 1 98 ? -1.697 4.700 1.478 1.00 97.94 98 ILE A CA 1
ATOM 753 C C . ILE A 1 98 ? -3.175 5.119 1.478 1.00 97.94 98 ILE A C 1
ATOM 755 O O . ILE A 1 98 ? -3.891 4.838 2.441 1.00 97.94 98 ILE A O 1
ATOM 759 N N . ALA A 1 99 ? -3.656 5.760 0.408 1.00 97.88 99 ALA A N 1
ATOM 760 C CA . ALA A 1 99 ? -5.061 6.135 0.278 1.00 97.88 99 ALA A CA 1
ATOM 761 C C . ALA A 1 99 ? -5.981 4.902 0.224 1.00 97.88 99 ALA A C 1
ATOM 763 O O . ALA A 1 99 ? -7.005 4.878 0.909 1.00 97.88 99 ALA A O 1
ATOM 764 N N . ALA A 1 100 ? -5.607 3.856 -0.518 1.00 96.19 100 ALA A N 1
ATOM 765 C CA . ALA A 1 100 ? -6.353 2.600 -0.571 1.00 96.19 100 ALA A CA 1
ATOM 766 C C . ALA A 1 100 ? -6.476 1.963 0.823 1.00 96.19 100 ALA A C 1
ATOM 768 O O . ALA A 1 100 ? -7.583 1.645 1.266 1.00 96.19 100 ALA A O 1
ATOM 769 N N . PHE A 1 101 ? -5.371 1.878 1.570 1.00 97.69 101 PHE A N 1
ATOM 770 C CA . PHE A 1 101 ? -5.380 1.368 2.944 1.00 97.69 101 PHE A CA 1
ATOM 771 C C . PHE A 1 101 ? -6.127 2.275 3.923 1.00 97.69 101 PHE A C 1
ATOM 773 O O . PHE A 1 101 ? -6.727 1.778 4.876 1.00 97.69 101 PHE A O 1
ATOM 780 N N . PHE A 1 102 ? -6.152 3.589 3.699 1.00 98.25 102 PHE A N 1
ATOM 781 C CA . PHE A 1 102 ? -6.989 4.497 4.477 1.00 98.25 102 PHE A CA 1
ATOM 782 C C . PHE A 1 102 ? -8.478 4.171 4.299 1.00 98.25 102 PHE A C 1
ATOM 784 O O . PHE A 1 102 ? -9.183 3.981 5.294 1.00 98.25 102 PHE A O 1
ATOM 791 N N . PHE A 1 103 ? -8.952 4.021 3.059 1.00 97.69 103 PHE A N 1
ATOM 792 C CA . PHE A 1 103 ? -10.346 3.649 2.793 1.00 97.69 103 PHE A CA 1
ATOM 793 C C . PHE A 1 103 ? -10.677 2.231 3.272 1.00 97.69 103 PHE A C 1
ATOM 795 O O . PHE A 1 103 ? -11.731 2.023 3.879 1.00 97.69 103 PHE A O 1
ATOM 802 N N . ALA A 1 104 ? -9.765 1.273 3.089 1.00 96.44 104 ALA A N 1
ATOM 803 C CA . ALA A 1 104 ? -9.907 -0.067 3.651 1.00 96.44 104 ALA A CA 1
ATOM 804 C C . ALA A 1 104 ? -9.989 -0.018 5.185 1.00 96.44 104 ALA A C 1
ATOM 806 O O . ALA A 1 104 ? -10.850 -0.660 5.780 1.00 96.44 104 ALA A O 1
ATOM 807 N N . GLY A 1 105 ? -9.156 0.799 5.833 1.00 96.81 105 GLY A N 1
ATOM 808 C CA . GLY A 1 105 ? -9.165 1.017 7.276 1.00 96.81 105 GLY A CA 1
ATOM 809 C C . GLY A 1 105 ? -10.487 1.588 7.780 1.00 96.81 105 GLY A C 1
ATOM 810 O O . GLY A 1 105 ? -10.995 1.117 8.797 1.00 96.81 105 GLY A O 1
ATOM 811 N N . LEU A 1 106 ? -11.081 2.546 7.060 1.00 97.06 106 LEU A N 1
ATOM 812 C CA . LEU A 1 106 ? -12.419 3.067 7.366 1.00 97.06 106 LEU A CA 1
ATOM 813 C C . LEU A 1 106 ? -13.485 1.967 7.283 1.00 97.06 106 LEU A C 1
ATOM 815 O O . LEU A 1 106 ? -14.277 1.815 8.216 1.00 97.06 106 LEU A O 1
ATOM 819 N N . ALA A 1 107 ? -13.479 1.176 6.206 1.00 95.56 107 ALA A N 1
ATOM 820 C CA . ALA A 1 107 ? -14.423 0.075 6.017 1.00 95.56 107 ALA A CA 1
ATOM 821 C C . ALA A 1 107 ? -14.266 -1.003 7.104 1.00 95.56 107 ALA A C 1
ATOM 823 O O . ALA A 1 107 ? -15.240 -1.388 7.754 1.00 95.56 107 ALA A O 1
ATOM 824 N N . ILE A 1 108 ? -13.030 -1.432 7.367 1.00 94.94 108 ILE A N 1
ATOM 825 C CA . ILE A 1 108 ? -12.699 -2.405 8.410 1.00 94.94 108 ILE A CA 1
ATOM 826 C C . ILE A 1 108 ? -13.140 -1.884 9.776 1.00 94.94 108 ILE A C 1
ATOM 828 O O . ILE A 1 108 ? -13.843 -2.585 10.497 1.00 94.94 108 ILE A O 1
ATOM 832 N N . ALA A 1 109 ? -12.774 -0.656 10.147 1.00 94.38 109 ALA A N 1
ATOM 833 C CA . ALA A 1 109 ? -13.100 -0.105 11.459 1.00 94.38 109 ALA A CA 1
ATOM 834 C C . ALA A 1 109 ? -14.617 0.030 11.682 1.00 94.38 109 ALA A C 1
ATOM 836 O O . ALA A 1 109 ? -15.070 -0.152 12.819 1.00 94.38 109 ALA A O 1
ATOM 837 N N . ALA A 1 110 ? -15.383 0.302 10.619 1.00 92.25 110 ALA A N 1
ATOM 838 C CA . ALA A 1 110 ? -16.842 0.360 10.649 1.00 92.25 110 ALA A CA 1
ATOM 839 C C . ALA A 1 110 ? -17.474 -1.029 10.851 1.00 92.25 110 ALA A C 1
ATOM 841 O O . ALA A 1 110 ? -18.348 -1.186 11.702 1.00 92.25 110 ALA A O 1
ATOM 842 N N . VAL A 1 111 ? -16.995 -2.051 10.135 1.00 87.38 111 VAL A N 1
ATOM 843 C CA . VAL A 1 111 ? -17.544 -3.420 10.214 1.00 87.38 111 VAL A CA 1
ATOM 844 C C . VAL A 1 111 ? -17.090 -4.152 11.481 1.00 87.38 111 VAL A C 1
ATOM 846 O O . VAL A 1 111 ? -17.870 -4.873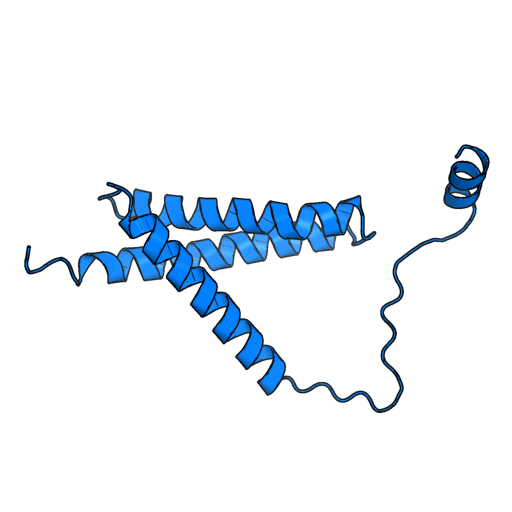 12.100 1.00 87.38 111 VAL A O 1
ATOM 849 N N . TYR A 1 112 ? -15.855 -3.928 11.935 1.00 77.88 112 TYR A N 1
ATOM 850 C CA . TYR A 1 112 ? -15.227 -4.672 13.036 1.00 77.88 112 TYR A CA 1
ATOM 851 C C . TYR A 1 112 ? -15.952 -4.507 14.389 1.00 77.88 112 TYR A C 1
ATOM 853 O O . TYR A 1 112 ? -15.729 -5.278 15.319 1.00 77.88 112 TYR A O 1
ATOM 861 N N . LYS A 1 113 ? -16.834 -3.511 14.545 1.00 62.81 113 LYS A N 1
ATOM 862 C CA . LYS A 1 113 ? -17.658 -3.333 15.757 1.00 62.81 113 LYS A CA 1
ATOM 863 C C . LYS A 1 113 ? -19.053 -3.965 15.666 1.00 62.81 113 LYS A C 1
ATOM 865 O O . LYS A 1 113 ? -19.680 -4.128 16.704 1.00 62.81 113 LYS A O 1
ATOM 870 N N . LEU A 1 114 ? -19.505 -4.366 14.478 1.00 52.62 114 LEU A N 1
ATOM 871 C CA . LEU A 1 114 ? -20.818 -4.989 14.285 1.00 52.62 114 LEU A CA 1
ATOM 872 C C . LEU A 1 114 ? -20.855 -6.467 14.721 1.00 52.62 114 LEU A C 1
ATOM 874 O O . LEU A 1 114 ? -21.926 -7.009 14.945 1.00 52.62 114 LEU A O 1
ATOM 878 N N . ALA A 1 115 ? -19.693 -7.107 14.886 1.00 50.69 115 ALA A N 1
ATOM 879 C CA . ALA A 1 115 ? -19.565 -8.508 15.307 1.00 50.69 115 ALA A CA 1
ATOM 880 C C . ALA A 1 115 ? -19.282 -8.695 16.814 1.00 50.69 115 ALA A C 1
ATOM 882 O O . ALA A 1 115 ? -19.044 -9.814 17.260 1.00 50.69 115 ALA A O 1
ATOM 883 N N . ALA A 1 116 ? -19.253 -7.607 17.594 1.00 49.97 116 ALA A N 1
ATOM 884 C CA . ALA A 1 116 ? -18.973 -7.632 19.035 1.00 49.97 116 ALA A CA 1
ATOM 885 C C . ALA A 1 116 ? -20.226 -7.417 19.907 1.00 49.97 116 ALA A C 1
ATOM 887 O O . ALA A 1 116 ? -20.117 -7.361 21.129 1.00 49.97 116 ALA A O 1
ATOM 888 N N . THR A 1 117 ? -21.411 -7.319 19.300 1.00 43.88 117 THR A N 1
ATOM 889 C CA . THR A 1 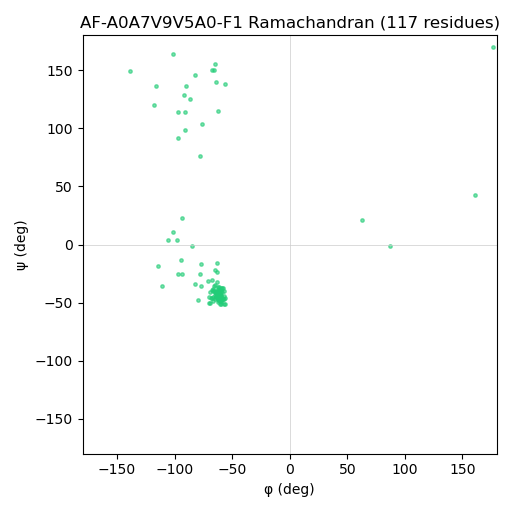117 ? -22.684 -7.520 20.001 1.00 43.88 117 THR A CA 1
ATOM 890 C C . THR A 1 117 ? -22.878 -9.028 20.158 1.00 43.88 117 THR A C 1
ATOM 892 O O . THR A 1 117 ? -23.535 -9.618 19.317 1.00 43.88 117 THR A O 1
ATOM 895 N N . ASP A 1 118 ? -22.153 -9.634 21.110 1.00 45.09 118 ASP A N 1
ATOM 896 C CA . ASP A 1 118 ? -22.404 -10.950 21.757 1.00 45.09 118 ASP A CA 1
ATOM 897 C C . ASP A 1 118 ? -21.132 -11.522 22.435 1.00 45.09 118 ASP A C 1
ATOM 899 O O . ASP A 1 118 ? -20.819 -12.710 22.325 1.00 45.09 118 ASP A O 1
ATOM 903 N N . ARG A 1 119 ? -20.349 -10.696 23.145 1.00 42.06 119 ARG A N 1
ATOM 904 C CA . ARG A 1 119 ? -19.317 -11.191 24.077 1.00 42.06 119 ARG A CA 1
ATOM 905 C C . ARG A 1 119 ? -19.308 -10.411 25.376 1.00 42.06 119 ARG A C 1
ATOM 907 O O . ARG A 1 119 ? -19.310 -9.164 25.293 1.00 42.06 119 ARG A O 1
#

Mean predicted aligned error: 6.18 Å

Nearest PDB structures (foldseek):
  8x61-assembly1_C  TM=4.484E-01  e=1.579E+00  Escherichia coli K-12

Solvent-accessible surface area (backbone atoms only — not comparable to full-atom values): 6841 Å² total; per-residue (Å²): 111,69,70,61,56,55,44,60,76,76,43,93,84,78,78,82,88,85,76,65,91,88,70,78,85,57,62,69,60,52,51,51,52,50,51,53,49,54,49,52,52,50,52,50,50,48,58,55,54,68,76,49,90,67,80,48,58,70,52,37,24,51,53,35,24,52,51,20,47,53,49,25,48,69,59,28,50,49,36,35,76,71,58,67,41,51,67,67,57,30,53,51,48,33,50,50,39,30,51,51,24,41,55,50,12,52,53,48,38,62,53,67,59,71,78,57,82,84,119